Protein AF-A0A1C2DS11-F1 (afdb_monomer)

Nearest PDB structures (foldseek):
  4kkr-assembly1_A  TM=3.808E-01  e=1.393E+00  Vibrio cholerae MJ-1236
  4be5-assembly1_A  TM=3.800E-01  e=1.488E+00  Vibrio cholerae MJ-1236
  8exf-assembly1_A  TM=4.789E-01  e=2.870E+00  Homo sapiens
  4be6-assembly1_A  TM=3.799E-01  e=1.812E+00  Vibrio cholerae MJ-1236

Secondary structure (DSSP, 8-state):
--SSSSS-S--------------GGG-TTTHHHHHHHHHHHHHHHHHTTPPPPEEEEPPTT-----SEEEEE--GGGSTTTTT--S-EEEEEEEE-TT--EEEEEEEE--TT-----

Organism: NCBI:txid158627

Structure (mmCIF, N/CA/C/O backbone):
data_AF-A0A1C2DS11-F1
#
_entry.id   AF-A0A1C2DS11-F1
#
loop_
_atom_site.group_PDB
_atom_site.id
_atom_site.type_symbol
_atom_site.label_atom_id
_atom_site.label_alt_id
_atom_site.label_comp_id
_atom_site.label_asym_id
_atom_site.label_entity_id
_atom_site.label_seq_id
_atom_site.pdbx_PDB_ins_code
_atom_site.Cartn_x
_atom_site.Cartn_y
_atom_site.Cartn_z
_atom_site.occupancy
_atom_site.B_iso_or_equiv
_atom_site.auth_seq_id
_atom_site.auth_comp_id
_atom_site.auth_asym_id
_atom_site.auth_atom_id
_atom_site.pdbx_PDB_model_num
ATOM 1 N N . MET A 1 1 ? 34.895 -24.968 46.249 1.00 45.88 1 MET A N 1
ATOM 2 C CA . MET A 1 1 ? 34.389 -25.803 45.137 1.00 45.88 1 MET A CA 1
ATOM 3 C C . MET A 1 1 ? 32.874 -25.600 45.098 1.00 45.88 1 MET A C 1
ATOM 5 O O . MET A 1 1 ? 32.249 -25.953 46.077 1.00 45.88 1 MET A O 1
ATOM 9 N N . ASN A 1 2 ? 32.189 -24.921 44.174 1.00 48.41 2 ASN A N 1
ATOM 10 C CA . ASN A 1 2 ? 32.463 -24.479 42.810 1.00 48.41 2 ASN A CA 1
ATOM 11 C C . ASN A 1 2 ? 31.646 -23.192 42.546 1.00 48.41 2 ASN A C 1
ATOM 13 O O . ASN A 1 2 ? 30.429 -23.263 42.432 1.00 48.41 2 ASN A O 1
ATOM 17 N N . LYS A 1 3 ? 32.293 -22.022 42.422 1.00 49.16 3 LYS A N 1
ATOM 18 C CA . LYS A 1 3 ? 31.663 -20.784 41.900 1.00 49.16 3 LYS A CA 1
ATOM 19 C C . LYS A 1 3 ? 31.912 -20.593 40.390 1.00 49.16 3 LYS A C 1
ATOM 21 O O . LYS A 1 3 ? 31.806 -19.490 39.877 1.00 49.16 3 LYS A O 1
ATOM 26 N N . LEU A 1 4 ? 32.272 -21.671 39.690 1.00 52.69 4 LEU A N 1
ATOM 27 C CA . LEU A 1 4 ? 32.690 -21.661 38.280 1.00 52.69 4 LEU A CA 1
ATOM 28 C C . LEU A 1 4 ? 31.671 -22.294 37.317 1.00 52.69 4 LEU A C 1
ATOM 30 O O . LEU A 1 4 ? 31.907 -22.303 36.117 1.00 52.69 4 LEU A O 1
ATOM 34 N N . ALA A 1 5 ? 30.539 -22.805 37.810 1.00 48.44 5 ALA A N 1
ATOM 35 C CA . ALA A 1 5 ? 29.590 -23.568 36.992 1.00 48.44 5 ALA A CA 1
ATOM 36 C C . ALA A 1 5 ? 28.362 -22.774 36.503 1.00 48.44 5 ALA A C 1
ATOM 38 O O . ALA A 1 5 ? 27.490 -23.357 35.872 1.00 48.44 5 ALA A O 1
ATOM 39 N N . SER A 1 6 ? 28.268 -21.467 36.768 1.00 44.34 6 SER A N 1
ATOM 40 C CA . SER A 1 6 ? 27.140 -20.640 36.299 1.00 44.34 6 SER A CA 1
ATOM 41 C C . SER A 1 6 ? 27.517 -19.629 35.213 1.00 44.34 6 SER A C 1
ATOM 43 O O . SER A 1 6 ? 26.679 -18.818 34.837 1.00 44.34 6 SER A O 1
ATOM 45 N N . LEU A 1 7 ? 28.758 -19.659 34.706 1.00 51.34 7 LEU A N 1
ATOM 46 C CA . LEU A 1 7 ? 29.217 -18.749 33.645 1.00 51.34 7 LEU A CA 1
ATOM 47 C C . LEU A 1 7 ? 29.041 -19.308 32.220 1.00 51.34 7 LEU A C 1
ATOM 49 O O . LEU A 1 7 ? 29.441 -18.663 31.258 1.00 51.34 7 LEU A O 1
ATOM 53 N N . SER A 1 8 ? 28.442 -20.492 32.079 1.00 53.31 8 SER A N 1
ATOM 54 C CA . SER A 1 8 ? 28.358 -21.211 30.805 1.00 53.31 8 SER A CA 1
ATOM 55 C C . SER A 1 8 ? 26.946 -21.725 30.561 1.00 53.31 8 SER A C 1
ATOM 57 O O . SER A 1 8 ? 26.708 -22.929 30.566 1.00 53.31 8 SER A O 1
ATOM 59 N N . LEU A 1 9 ? 25.991 -20.822 30.339 1.00 52.62 9 LEU A N 1
ATOM 60 C CA . LEU A 1 9 ? 24.773 -21.210 29.643 1.00 52.62 9 LEU A CA 1
ATOM 61 C C . LEU A 1 9 ? 24.380 -20.145 28.621 1.00 52.62 9 LEU A C 1
ATOM 63 O O . LEU A 1 9 ? 23.966 -19.044 28.960 1.00 52.62 9 LEU A O 1
ATOM 67 N N . ALA A 1 10 ? 24.510 -20.561 27.364 1.00 55.31 10 ALA A N 1
ATOM 68 C CA . ALA A 1 10 ? 23.834 -20.022 26.193 1.00 55.31 10 ALA A CA 1
ATOM 69 C C . ALA A 1 10 ? 24.323 -18.668 25.652 1.00 55.31 10 ALA A C 1
ATOM 71 O O . ALA A 1 10 ? 23.573 -17.716 25.468 1.00 55.31 10 ALA A O 1
ATOM 72 N N . LEU A 1 11 ? 25.580 -18.685 25.207 1.00 56.72 11 LEU A N 1
ATOM 73 C CA . LEU A 1 11 ? 26.113 -17.919 24.074 1.00 56.72 11 LEU A CA 1
ATOM 74 C C . LEU A 1 11 ? 25.461 -18.343 22.727 1.00 56.72 11 LEU A C 1
ATOM 76 O O . LEU A 1 11 ? 26.142 -18.582 21.734 1.00 56.72 11 LEU A O 1
ATOM 80 N N . CYS A 1 12 ? 24.140 -18.504 22.671 1.00 59.69 12 CYS A N 1
ATOM 81 C CA . CYS A 1 12 ? 23.425 -18.936 21.468 1.00 59.69 12 CYS A CA 1
ATOM 82 C C . CYS A 1 12 ? 22.071 -18.228 21.434 1.00 59.69 12 CYS A C 1
ATOM 84 O O . CYS A 1 12 ? 21.235 -18.591 22.243 1.00 59.69 12 CYS A O 1
ATOM 86 N N . PHE A 1 13 ? 21.887 -17.217 20.571 1.00 58.41 13 PHE A N 1
ATOM 87 C CA . PHE A 1 13 ? 20.611 -16.842 19.908 1.00 58.41 13 PHE A CA 1
ATOM 88 C C . PHE A 1 13 ? 20.630 -15.468 19.208 1.00 58.41 13 PHE A C 1
ATOM 90 O O . PHE A 1 13 ? 19.620 -15.064 18.645 1.00 58.41 13 PHE A O 1
ATOM 97 N N . ALA A 1 14 ? 21.757 -14.758 19.130 1.00 59.28 14 ALA A N 1
ATOM 98 C CA . ALA A 1 14 ? 21.831 -13.528 18.332 1.00 59.28 14 ALA A CA 1
ATOM 99 C C . ALA A 1 14 ? 22.186 -13.789 16.851 1.00 59.28 14 ALA A C 1
ATOM 101 O O . ALA A 1 14 ? 22.982 -13.064 16.268 1.00 59.28 14 ALA A O 1
ATOM 102 N N . PHE A 1 15 ? 21.594 -14.808 16.218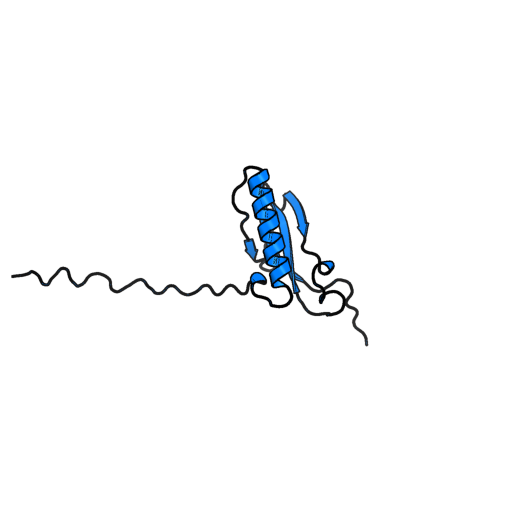 1.00 60.53 15 PHE A N 1
ATOM 103 C CA . PHE A 1 15 ? 21.459 -14.816 14.757 1.00 60.53 15 PHE A CA 1
ATOM 104 C C . PHE A 1 15 ? 20.138 -14.130 14.421 1.00 60.53 15 PHE A C 1
ATOM 106 O O . PHE A 1 15 ? 19.171 -14.768 14.014 1.00 60.53 15 PHE A O 1
ATOM 113 N N . VAL A 1 16 ? 20.073 -12.815 14.641 1.00 65.94 16 VAL A N 1
ATOM 114 C CA . VAL A 1 16 ? 18.997 -12.010 14.062 1.00 65.94 16 VAL A CA 1
ATOM 115 C C . VAL A 1 16 ? 19.336 -11.909 12.580 1.00 65.94 16 VAL A C 1
ATOM 117 O O . VAL A 1 16 ? 20.056 -11.012 12.152 1.00 65.94 16 VAL A O 1
ATOM 120 N N . THR A 1 17 ? 18.924 -12.906 11.797 1.00 62.16 17 THR A N 1
ATOM 121 C CA . THR A 1 17 ? 18.971 -12.802 10.343 1.00 62.16 17 THR A CA 1
ATOM 122 C C . THR A 1 17 ? 18.089 -11.623 9.976 1.00 62.16 17 THR A C 1
ATOM 124 O O . THR A 1 17 ? 16.875 -11.679 10.166 1.00 62.16 17 THR A O 1
ATOM 127 N N . SER A 1 18 ? 18.698 -10.534 9.511 1.00 60.41 18 SER A N 1
ATOM 128 C CA . SER A 1 18 ? 17.965 -9.410 8.949 1.00 60.41 18 SER A CA 1
ATOM 129 C C . SER A 1 18 ? 17.081 -9.950 7.832 1.00 60.41 18 SER A C 1
ATOM 131 O O . SER A 1 18 ? 17.584 -10.336 6.776 1.00 60.41 18 SER A O 1
ATOM 133 N N . PHE A 1 19 ? 15.770 -10.000 8.060 1.00 58.12 19 PHE A N 1
ATOM 134 C CA . PHE A 1 19 ? 14.813 -10.102 6.971 1.00 58.12 19 PHE A CA 1
ATOM 135 C C . PHE A 1 19 ? 14.925 -8.786 6.201 1.00 58.12 19 PHE A C 1
ATOM 137 O O . PHE A 1 19 ? 14.319 -7.779 6.557 1.00 58.12 19 PHE A O 1
ATOM 144 N N . ALA A 1 20 ? 15.817 -8.758 5.215 1.00 59.47 20 ALA A N 1
ATOM 145 C CA . ALA A 1 20 ? 15.896 -7.665 4.269 1.00 59.47 20 ALA A CA 1
ATOM 146 C C . ALA A 1 20 ? 14.698 -7.810 3.328 1.00 59.47 20 ALA A C 1
ATOM 148 O O . ALA A 1 20 ? 14.773 -8.507 2.318 1.00 59.47 20 ALA A O 1
ATOM 149 N N . SER A 1 21 ? 13.571 -7.207 3.697 1.00 59.66 21 SER A N 1
ATOM 150 C CA . SER A 1 21 ? 12.437 -7.078 2.791 1.00 59.66 21 SER A CA 1
ATOM 151 C C . SER A 1 21 ? 12.792 -6.046 1.722 1.00 59.66 21 SER A C 1
ATOM 153 O O . SER A 1 21 ? 13.229 -4.933 2.028 1.00 59.66 21 SER A O 1
ATOM 155 N N . ALA A 1 22 ? 12.656 -6.427 0.454 1.00 60.31 22 ALA A N 1
ATOM 156 C CA . ALA A 1 22 ? 12.781 -5.512 -0.674 1.00 60.31 22 ALA A CA 1
ATOM 157 C C . ALA A 1 22 ? 11.489 -4.686 -0.802 1.00 60.31 22 ALA A C 1
ATOM 159 O O . ALA A 1 22 ? 10.730 -4.850 -1.752 1.00 60.31 22 ALA A O 1
ATOM 160 N N . ASP A 1 23 ? 11.225 -3.840 0.194 1.00 69.81 23 ASP A N 1
ATOM 161 C CA . ASP A 1 23 ? 10.030 -2.995 0.246 1.00 69.81 23 ASP A CA 1
ATOM 162 C C . ASP A 1 23 ? 10.229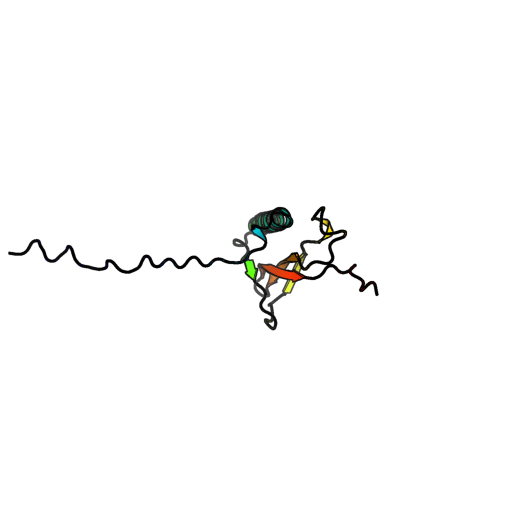 -1.736 -0.602 1.00 69.81 23 ASP A C 1
ATOM 164 O O . ASP A 1 23 ? 11.284 -1.090 -0.548 1.00 69.81 23 ASP A O 1
ATOM 168 N N . GLY A 1 24 ? 9.171 -1.288 -1.285 1.00 77.88 24 GLY A N 1
ATOM 169 C CA . GLY A 1 24 ? 9.174 -0.021 -2.032 1.00 77.88 24 GLY A CA 1
ATOM 170 C C . GLY A 1 24 ? 9.402 1.221 -1.15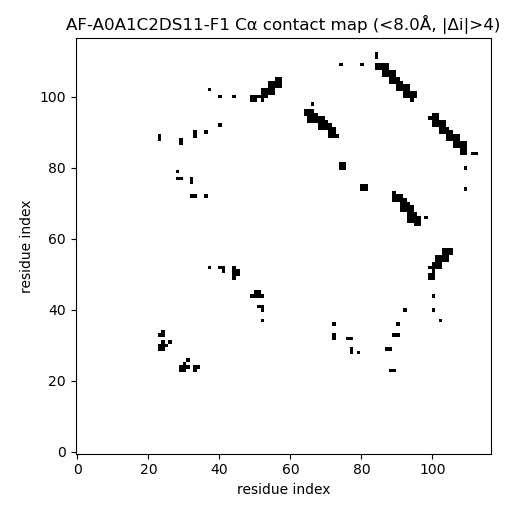4 1.00 77.88 24 GLY A C 1
ATOM 171 O O . GLY A 1 24 ? 9.651 2.314 -1.660 1.00 77.88 24 GLY A O 1
ATOM 172 N N . ARG A 1 25 ? 9.357 1.073 0.176 1.00 83.50 25 ARG A N 1
ATOM 173 C CA . ARG A 1 25 ? 9.476 2.151 1.169 1.00 83.50 25 ARG A CA 1
ATOM 174 C C . ARG A 1 25 ? 10.819 2.885 1.138 1.00 83.50 25 ARG A C 1
ATOM 176 O O . ARG A 1 25 ? 10.856 4.070 1.471 1.00 83.50 25 ARG A O 1
ATOM 183 N N . ASN A 1 26 ? 11.900 2.205 0.755 1.00 85.94 26 ASN A N 1
ATOM 184 C CA . ASN A 1 26 ? 13.252 2.778 0.685 1.00 85.94 26 ASN A CA 1
ATOM 185 C C . ASN A 1 26 ? 13.621 3.282 -0.720 1.00 85.94 26 ASN A C 1
ATOM 187 O O . ASN A 1 26 ? 14.728 3.777 -0.921 1.00 85.94 26 ASN A O 1
ATOM 191 N N . ASP A 1 27 ? 12.707 3.168 -1.687 1.00 84.81 27 ASP A N 1
ATOM 192 C CA . ASP A 1 27 ? 12.948 3.598 -3.058 1.00 84.81 27 ASP A CA 1
ATOM 193 C C . ASP A 1 27 ? 13.079 5.138 -3.135 1.00 84.81 27 ASP A C 1
ATOM 195 O O . ASP A 1 27 ? 12.236 5.858 -2.582 1.00 84.81 27 ASP A O 1
ATOM 199 N N . PRO A 1 28 ? 14.115 5.680 -3.800 1.00 84.44 28 PRO A N 1
ATOM 200 C CA . PRO A 1 28 ? 14.328 7.125 -3.887 1.00 84.44 28 PRO A CA 1
ATOM 201 C C . PRO A 1 28 ? 13.278 7.851 -4.744 1.00 84.44 28 PRO A C 1
ATOM 203 O O . PRO A 1 28 ? 13.080 9.052 -4.579 1.00 84.44 28 PRO A O 1
ATOM 206 N N . VAL A 1 29 ? 12.609 7.143 -5.654 1.00 84.38 29 VAL A N 1
ATOM 207 C CA . VAL A 1 29 ? 11.596 7.665 -6.580 1.00 84.38 29 VAL A CA 1
ATOM 208 C C . VAL A 1 29 ? 10.182 7.468 -6.027 1.00 84.38 29 VAL A C 1
ATOM 210 O O . VAL A 1 29 ? 9.359 8.382 -6.082 1.00 84.38 29 VAL A O 1
ATOM 213 N N . TYR A 1 30 ? 9.887 6.285 -5.493 1.00 84.62 30 TYR A N 1
ATOM 214 C CA . TYR A 1 30 ? 8.541 5.864 -5.098 1.00 84.62 30 TYR A CA 1
ATOM 215 C C . TYR A 1 30 ? 8.333 5.805 -3.581 1.00 84.62 30 TYR A C 1
ATOM 217 O O . TYR A 1 30 ? 7.190 5.830 -3.123 1.00 84.62 30 TYR A O 1
ATOM 225 N N . GLY A 1 31 ? 9.400 5.784 -2.779 1.00 89.12 31 GLY A N 1
ATOM 226 C CA . GLY A 1 31 ? 9.308 5.523 -1.342 1.00 89.12 31 GLY A CA 1
ATOM 227 C C . GLY A 1 31 ? 8.507 6.562 -0.561 1.00 89.12 31 GLY A C 1
ATOM 228 O O . GLY A 1 31 ? 7.848 6.215 0.416 1.00 89.12 31 GLY A O 1
ATOM 229 N N . GLU A 1 32 ? 8.497 7.829 -0.987 1.00 90.06 32 GLU A N 1
ATOM 230 C CA . GLU A 1 32 ? 7.642 8.847 -0.359 1.00 90.06 32 GLU A CA 1
ATOM 231 C C . GLU A 1 32 ? 6.154 8.539 -0.548 1.00 90.06 32 GLU A C 1
ATOM 233 O O . GLU A 1 32 ? 5.392 8.595 0.416 1.00 90.06 32 GLU A O 1
ATOM 238 N N . MET A 1 33 ? 5.754 8.158 -1.762 1.00 89.81 33 MET A N 1
ATOM 239 C CA . MET A 1 33 ? 4.373 7.795 -2.084 1.00 89.81 33 MET A CA 1
ATOM 240 C C . MET A 1 33 ? 3.919 6.571 -1.276 1.00 89.81 33 MET A C 1
ATOM 242 O O . MET A 1 33 ? 2.831 6.596 -0.700 1.00 89.81 33 MET A O 1
ATOM 246 N N . ILE A 1 34 ? 4.787 5.565 -1.147 1.00 92.00 34 ILE A N 1
ATOM 247 C CA . ILE A 1 34 ? 4.547 4.362 -0.340 1.00 92.00 34 ILE A CA 1
ATOM 248 C C . ILE A 1 34 ? 4.362 4.719 1.147 1.00 92.00 34 ILE A C 1
ATOM 250 O O . ILE A 1 34 ? 3.324 4.424 1.738 1.00 92.00 34 ILE A O 1
ATOM 254 N N . ARG A 1 35 ? 5.304 5.461 1.749 1.00 93.00 35 ARG A N 1
ATOM 255 C CA . ARG A 1 35 ? 5.210 5.885 3.163 1.00 93.00 35 ARG A CA 1
ATOM 256 C C . ARG A 1 35 ? 3.995 6.770 3.437 1.00 93.00 35 ARG A C 1
ATOM 258 O O . ARG A 1 35 ? 3.384 6.676 4.502 1.00 93.00 35 ARG A O 1
ATOM 265 N N . ALA A 1 36 ? 3.654 7.662 2.507 1.00 93.69 36 ALA A N 1
ATOM 266 C CA . ALA A 1 36 ? 2.501 8.545 2.644 1.00 93.69 36 ALA A CA 1
ATOM 267 C C . ALA A 1 36 ? 1.183 7.759 2.638 1.00 93.69 36 ALA A C 1
ATOM 269 O O . ALA A 1 36 ? 0.287 8.071 3.427 1.00 93.69 36 ALA A O 1
ATOM 270 N N . ASN A 1 37 ? 1.082 6.726 1.795 1.00 94.81 37 ASN A N 1
ATOM 271 C CA . ASN A 1 37 ? -0.070 5.833 1.759 1.00 94.81 37 ASN A CA 1
ATOM 272 C C . ASN A 1 37 ? -0.222 5.050 3.072 1.00 94.81 37 ASN A C 1
ATOM 274 O O . ASN A 1 37 ? -1.286 5.099 3.688 1.00 94.81 37 ASN A O 1
ATOM 278 N N . GLU A 1 38 ? 0.851 4.423 3.558 1.00 95.75 38 GLU A N 1
ATOM 279 C CA . GLU A 1 38 ? 0.844 3.687 4.8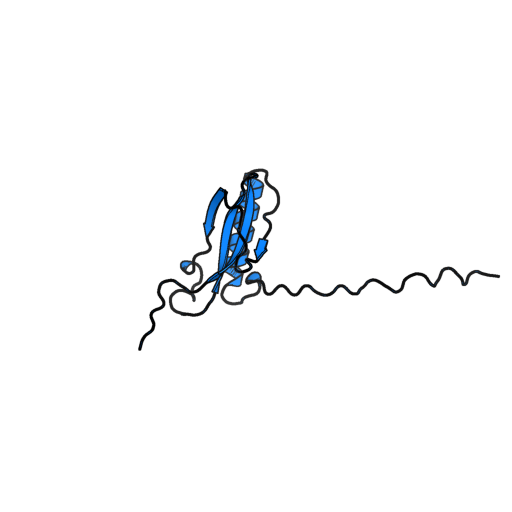32 1.00 95.75 38 GLU A CA 1
ATOM 280 C C . GLU A 1 38 ? 0.437 4.574 6.010 1.00 95.75 38 GLU A C 1
ATOM 282 O O . GLU A 1 38 ? -0.460 4.228 6.777 1.00 95.75 38 GLU A O 1
ATOM 287 N N . LYS A 1 39 ? 1.015 5.777 6.105 1.00 96.88 39 LYS A N 1
ATOM 288 C CA . LYS A 1 39 ? 0.664 6.757 7.142 1.00 96.88 39 LYS A CA 1
ATOM 289 C C . LYS A 1 39 ? -0.784 7.240 7.031 1.00 96.88 39 LYS A C 1
ATOM 291 O O . LYS A 1 39 ? -1.417 7.550 8.041 1.00 96.88 39 LYS A O 1
ATOM 296 N N . SER A 1 40 ? -1.321 7.349 5.814 1.00 96.75 40 SER A N 1
ATOM 297 C CA . SER A 1 40 ? -2.732 7.681 5.597 1.00 96.75 40 SER A CA 1
ATOM 298 C C . SER A 1 40 ? -3.641 6.561 6.103 1.00 96.75 40 SER A C 1
ATOM 300 O O . SER A 1 40 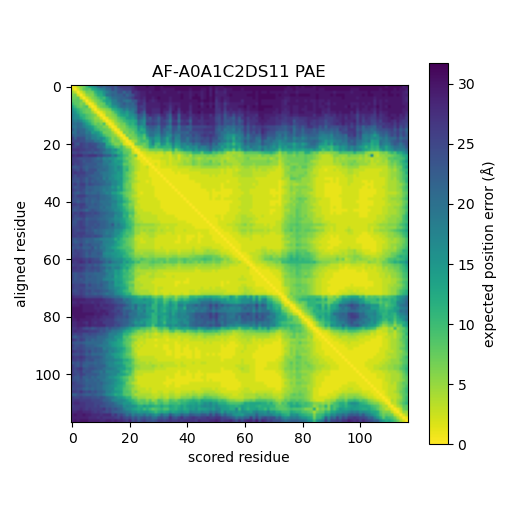? -4.621 6.833 6.801 1.00 96.75 40 SER A O 1
ATOM 302 N N . MET A 1 41 ? -3.291 5.306 5.818 1.00 97.44 41 MET A N 1
ATOM 303 C CA . MET A 1 41 ? -4.072 4.146 6.244 1.00 97.44 41 MET A CA 1
ATOM 304 C C . MET A 1 41 ? -3.971 3.872 7.736 1.00 97.44 41 MET A C 1
ATOM 306 O O . MET A 1 41 ? -4.968 3.481 8.333 1.00 97.44 41 MET A O 1
ATOM 310 N N . GLU A 1 42 ? -2.831 4.150 8.362 1.00 97.62 42 GLU A N 1
ATOM 311 C CA . GLU A 1 42 ? -2.697 4.116 9.817 1.00 97.62 42 GLU A CA 1
ATOM 312 C C . GLU A 1 42 ? -3.692 5.082 10.478 1.00 97.62 42 GLU A C 1
ATOM 314 O O . GLU A 1 42 ? -4.483 4.684 11.333 1.00 97.62 42 GLU A O 1
ATOM 319 N N . LYS A 1 43 ? -3.734 6.340 10.019 1.00 98.00 43 LYS A N 1
ATOM 320 C CA . LYS A 1 43 ? -4.700 7.335 10.513 1.00 98.00 43 LYS A CA 1
ATOM 321 C C . LYS A 1 43 ? -6.143 6.922 10.241 1.00 98.00 43 LYS A C 1
ATOM 323 O O . LYS A 1 43 ? -7.009 7.104 11.095 1.00 98.00 43 LYS A O 1
ATOM 328 N N . TYR A 1 44 ? -6.415 6.377 9.056 1.00 97.25 44 TYR A N 1
ATOM 329 C CA . TYR A 1 44 ? -7.746 5.892 8.709 1.00 97.25 44 TYR A CA 1
ATOM 330 C C . TYR A 1 44 ? -8.167 4.736 9.625 1.00 97.25 44 TYR A C 1
ATOM 332 O O . TYR A 1 44 ? -9.266 4.779 10.174 1.00 97.25 44 TYR A O 1
ATOM 340 N N . ALA A 1 45 ? -7.293 3.762 9.877 1.00 97.50 45 ALA A N 1
ATOM 341 C CA . ALA A 1 45 ? -7.561 2.656 10.787 1.00 97.50 45 ALA A CA 1
ATOM 342 C C . ALA A 1 45 ? -7.825 3.137 12.217 1.00 97.50 45 ALA A C 1
ATOM 344 O O . ALA A 1 45 ? -8.850 2.772 12.796 1.00 97.50 45 ALA A O 1
ATOM 345 N N . GLN A 1 46 ? -6.998 4.053 12.731 1.00 97.50 46 GLN A N 1
ATOM 346 C CA . GLN A 1 46 ? -7.218 4.701 14.027 1.00 97.50 46 GLN A CA 1
ATOM 347 C C . GLN A 1 46 ? -8.583 5.406 14.082 1.00 97.50 46 GLN A C 1
ATOM 349 O O . GLN A 1 46 ? -9.334 5.222 15.037 1.00 97.50 46 GLN A O 1
ATOM 354 N N . SER A 1 47 ? -8.966 6.133 13.023 1.00 97.69 47 SER A N 1
ATOM 355 C CA . SER A 1 47 ? -10.276 6.805 12.933 1.00 97.69 47 SER A CA 1
ATOM 356 C C . SER A 1 47 ? -11.471 5.842 12.934 1.00 97.69 47 SER A C 1
ATOM 358 O O . SER A 1 47 ? -12.598 6.244 13.221 1.00 97.69 47 SER A O 1
ATOM 360 N N . LYS A 1 48 ? -11.235 4.569 12.598 1.00 97.00 48 LYS A N 1
ATOM 361 C CA . LYS A 1 48 ? -12.235 3.497 12.572 1.00 97.00 48 LYS A CA 1
ATOM 362 C C . LYS A 1 48 ? -12.154 2.573 13.787 1.00 97.00 48 LYS A C 1
ATOM 364 O O . LYS A 1 48 ? -12.887 1.590 13.818 1.00 97.00 48 LYS A O 1
ATOM 369 N N . GLY A 1 49 ? -11.285 2.863 14.760 1.00 96.88 49 GLY A N 1
ATOM 370 C CA . GLY A 1 49 ? -11.069 1.994 15.919 1.00 96.88 49 GLY A CA 1
ATOM 371 C C . GLY A 1 49 ? -10.455 0.637 15.557 1.00 96.88 49 GLY A C 1
ATOM 372 O O . GLY A 1 49 ? -10.682 -0.340 16.263 1.00 96.88 49 GLY A O 1
ATOM 373 N N . LYS A 1 50 ? -9.722 0.557 14.440 1.00 95.44 50 LYS A N 1
ATOM 374 C CA . LYS A 1 50 ? -9.058 -0.659 13.951 1.00 95.44 50 LYS A CA 1
ATOM 375 C C . LYS A 1 50 ? -7.562 -0.626 14.289 1.00 95.44 50 LYS A C 1
ATOM 377 O O . LYS A 1 50 ? -6.991 0.441 14.512 1.00 95.44 50 LYS A O 1
ATOM 382 N N . GLY A 1 51 ? -6.937 -1.803 14.330 1.00 93.44 51 GLY A N 1
ATOM 383 C CA . GLY A 1 51 ? -5.495 -1.945 14.558 1.00 93.44 51 GLY A CA 1
ATOM 384 C C . GLY A 1 51 ? -4.640 -1.394 13.411 1.00 93.44 51 GLY A C 1
ATOM 385 O O . GLY A 1 51 ? -5.157 -1.026 12.355 1.00 93.44 51 GLY A O 1
ATOM 386 N N . GLN A 1 52 ? -3.321 -1.355 13.621 1.00 95.38 52 GLN A N 1
ATOM 387 C CA . GLN A 1 52 ? -2.366 -0.957 12.586 1.00 95.38 52 GLN A CA 1
ATOM 388 C C . GLN A 1 52 ? -2.536 -1.845 11.338 1.00 95.38 52 GLN A C 1
ATOM 390 O O . GLN A 1 52 ? -2.567 -3.071 11.485 1.00 95.38 52 GLN A O 1
ATOM 395 N N . PRO A 1 53 ? -2.648 -1.263 10.128 1.00 97.00 53 PRO A N 1
ATOM 396 C CA . PRO A 1 53 ? -2.753 -2.051 8.909 1.00 97.00 53 PRO A CA 1
ATOM 397 C C . PRO A 1 53 ? -1.524 -2.938 8.706 1.00 97.00 53 PRO A C 1
ATOM 399 O O . PRO A 1 53 ? -0.391 -2.464 8.767 1.00 97.00 53 PRO A O 1
ATOM 402 N N . GLU A 1 54 ? -1.755 -4.216 8.427 1.00 96.06 54 GLU A N 1
ATOM 403 C CA . GLU A 1 54 ? -0.698 -5.133 8.004 1.00 96.06 54 GLU A CA 1
ATOM 404 C C . GLU A 1 54 ? -0.342 -4.864 6.538 1.00 96.06 54 GLU A C 1
ATOM 406 O O . GLU A 1 54 ? -1.237 -4.754 5.692 1.00 96.06 54 GLU A O 1
ATOM 411 N N . VAL A 1 55 ? 0.959 -4.780 6.248 1.00 95.06 55 VAL A N 1
ATOM 412 C CA . VAL A 1 55 ? 1.483 -4.707 4.881 1.00 95.06 55 VAL A CA 1
ATOM 413 C C . VAL A 1 55 ? 1.789 -6.122 4.405 1.00 95.06 55 VAL A C 1
ATOM 415 O O . VAL A 1 55 ? 2.617 -6.818 4.985 1.00 95.06 55 VAL A O 1
ATOM 418 N N . ILE A 1 56 ? 1.104 -6.546 3.350 1.00 93.94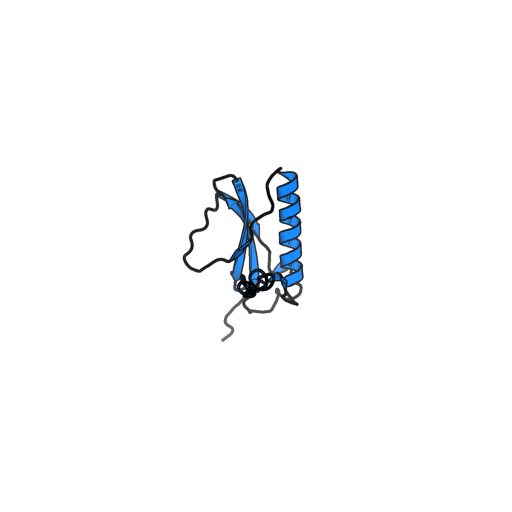 56 ILE A N 1
ATOM 419 C CA . ILE A 1 56 ? 1.222 -7.872 2.750 1.00 93.94 56 ILE A CA 1
ATOM 420 C C . ILE A 1 56 ? 1.930 -7.723 1.410 1.00 93.94 56 ILE A C 1
ATOM 422 O O . ILE A 1 56 ? 1.442 -7.020 0.528 1.00 93.94 56 ILE A O 1
ATOM 426 N N . HIS A 1 57 ? 3.035 -8.436 1.219 1.00 92.75 57 HIS A N 1
ATOM 427 C CA . HIS A 1 57 ? 3.702 -8.512 -0.079 1.00 92.75 57 HIS A CA 1
ATOM 428 C C . HIS A 1 57 ? 3.030 -9.578 -0.941 1.00 92.75 57 HIS A C 1
ATOM 430 O O . HIS A 1 57 ? 3.017 -10.763 -0.596 1.00 92.75 57 HIS A O 1
ATOM 436 N N . TYR A 1 58 ? 2.449 -9.156 -2.062 1.00 90.06 58 TYR A N 1
ATOM 437 C CA . TYR A 1 58 ? 1.760 -10.055 -2.972 1.00 90.06 58 TYR A CA 1
ATOM 438 C C . TYR A 1 58 ? 2.727 -11.079 -3.571 1.00 90.06 58 TYR A C 1
ATOM 440 O O . TYR A 1 58 ? 3.722 -10.728 -4.206 1.00 90.06 58 TYR A O 1
ATOM 448 N N . GLN A 1 59 ? 2.380 -12.355 -3.426 1.00 89.12 59 GLN A N 1
ATOM 449 C CA . GLN A 1 59 ? 3.021 -13.453 -4.138 1.00 89.12 59 GLN A CA 1
ATOM 450 C C . GLN A 1 59 ? 2.101 -13.915 -5.262 1.00 89.12 59 GLN A C 1
ATOM 452 O O . GLN A 1 59 ? 0.907 -14.133 -5.051 1.00 89.12 59 GLN A O 1
ATOM 457 N N . TYR A 1 60 ? 2.650 -14.062 -6.466 1.00 83.94 60 TYR A N 1
ATOM 458 C CA . TYR A 1 60 ? 1.856 -14.438 -7.629 1.00 83.94 60 TYR A CA 1
ATOM 459 C C . TYR A 1 60 ? 1.094 -15.751 -7.386 1.00 83.94 60 TYR A C 1
ATOM 461 O O . TYR A 1 60 ? 1.687 -16.763 -7.020 1.00 83.94 60 TYR A O 1
ATOM 469 N N . GLY A 1 61 ? -0.226 -15.722 -7.590 1.00 85.94 61 GLY A N 1
ATOM 470 C CA . GLY A 1 61 ? -1.113 -16.872 -7.382 1.00 85.94 61 GLY A CA 1
ATOM 471 C C . GLY A 1 61 ? -1.766 -16.940 -5.996 1.00 85.94 61 GLY A C 1
ATOM 472 O O . GLY A 1 61 ? -2.673 -17.750 -5.800 1.00 85.94 61 GLY A O 1
ATOM 473 N N . PHE A 1 62 ? -1.379 -16.075 -5.053 1.00 88.44 62 PHE A N 1
ATOM 474 C CA . PHE A 1 62 ? -2.089 -15.916 -3.784 1.00 88.44 62 PHE A CA 1
ATOM 475 C C . PHE A 1 62 ? -3.467 -15.273 -4.001 1.00 88.44 62 PHE A C 1
ATOM 477 O O . PHE A 1 62 ? -3.612 -14.303 -4.744 1.00 88.44 62 PHE A O 1
ATOM 484 N N . LYS A 1 63 ? -4.493 -15.789 -3.319 1.00 90.62 63 LYS A N 1
ATOM 485 C CA . LYS A 1 63 ? -5.831 -15.187 -3.308 1.00 90.62 63 LYS A CA 1
ATOM 486 C C . LYS A 1 63 ? -5.982 -14.310 -2.071 1.00 90.62 63 LYS A C 1
ATOM 488 O O . LYS A 1 63 ? -6.097 -14.828 -0.965 1.00 90.62 63 LYS A O 1
ATOM 493 N N . ALA A 1 64 ? -6.004 -12.998 -2.273 1.00 91.38 64 ALA A N 1
ATOM 494 C CA . ALA A 1 64 ? -6.301 -12.052 -1.206 1.00 91.38 64 ALA A CA 1
ATOM 495 C C . ALA A 1 64 ? -7.802 -12.070 -0.868 1.00 91.38 64 ALA A C 1
ATOM 497 O O . ALA A 1 64 ? -8.645 -12.027 -1.764 1.00 91.38 64 ALA A O 1
ATOM 498 N N . ASP A 1 65 ? -8.125 -12.110 0.425 1.00 95.81 65 ASP A N 1
ATOM 499 C CA . ASP A 1 65 ? -9.489 -11.937 0.930 1.00 95.81 65 ASP A CA 1
ATOM 500 C C . ASP A 1 65 ? -9.863 -10.450 0.910 1.00 95.81 65 ASP A C 1
ATOM 502 O O . ASP A 1 65 ? -9.622 -9.721 1.868 1.00 95.81 65 ASP A O 1
ATOM 506 N N . ILE A 1 66 ? -10.369 -9.975 -0.226 1.00 96.56 66 ILE A N 1
ATOM 507 C CA . ILE A 1 66 ? -10.712 -8.567 -0.434 1.00 96.56 66 ILE A CA 1
ATOM 508 C C . ILE A 1 66 ? -12.230 -8.424 -0.383 1.00 96.56 66 ILE A C 1
ATOM 510 O O . ILE A 1 66 ? -12.920 -8.778 -1.338 1.00 96.56 66 ILE A O 1
ATOM 514 N N . ALA A 1 67 ? -12.748 -7.842 0.698 1.00 98.12 67 ALA A N 1
ATOM 515 C CA . ALA A 1 67 ? -14.165 -7.511 0.817 1.00 98.12 67 ALA A CA 1
ATOM 516 C C . ALA A 1 67 ? -14.481 -6.115 0.260 1.00 98.12 67 ALA A C 1
ATOM 518 O O . ALA A 1 67 ? -15.522 -5.916 -0.369 1.00 98.12 67 ALA A O 1
ATOM 519 N N . LYS A 1 68 ? -13.589 -5.133 0.462 1.00 97.88 68 LYS A N 1
ATOM 520 C CA . LYS A 1 68 ? -13.779 -3.758 -0.029 1.00 97.88 68 LYS A CA 1
ATOM 521 C C . LYS A 1 68 ? -12.462 -3.058 -0.337 1.00 97.88 68 LYS A C 1
ATOM 523 O O . LYS A 1 68 ? -11.611 -2.935 0.532 1.00 97.88 68 LYS A O 1
ATOM 528 N N . VAL A 1 69 ? -12.329 -2.490 -1.534 1.00 97.50 69 VAL A N 1
ATOM 529 C CA . VAL A 1 69 ? -11.185 -1.630 -1.882 1.00 97.50 69 VAL A CA 1
ATOM 530 C C . VAL A 1 69 ? -11.391 -0.225 -1.308 1.00 97.50 69 VAL A C 1
ATOM 532 O O . VAL A 1 69 ? -12.438 0.391 -1.509 1.00 97.50 69 VAL A O 1
ATOM 535 N N . LEU A 1 70 ? -10.387 0.283 -0.593 1.00 96.50 70 LEU A N 1
ATOM 536 C CA . LEU A 1 70 ? -10.369 1.628 -0.008 1.00 96.50 70 LEU A CA 1
ATOM 537 C C . LEU A 1 70 ? -9.616 2.631 -0.888 1.00 96.50 70 LEU A C 1
ATOM 539 O O . LEU A 1 70 ? -9.939 3.816 -0.893 1.00 96.50 70 LEU A O 1
ATOM 543 N N . GLY A 1 71 ? -8.617 2.161 -1.632 1.00 94.06 71 GLY A N 1
ATOM 544 C CA . GLY A 1 71 ? -7.857 2.979 -2.567 1.00 94.06 71 GLY A CA 1
ATOM 545 C C . GLY A 1 71 ? -6.601 2.276 -3.059 1.00 94.06 71 GLY A C 1
ATOM 546 O O . GLY A 1 71 ? -6.213 1.230 -2.545 1.00 94.06 71 GLY A O 1
ATOM 547 N N . THR A 1 72 ? -5.956 2.869 -4.054 1.00 92.19 72 THR A N 1
ATOM 548 C CA . THR A 1 72 ? -4.691 2.388 -4.615 1.00 92.19 72 THR A CA 1
ATOM 549 C C . THR A 1 72 ? -3.728 3.551 -4.767 1.00 92.19 72 THR A C 1
ATOM 551 O O . THR A 1 72 ? -4.140 4.643 -5.171 1.00 92.19 72 THR A O 1
ATOM 554 N N . THR A 1 73 ? -2.439 3.326 -4.532 1.00 88.38 73 THR A N 1
ATOM 555 C CA . THR A 1 73 ? -1.419 4.293 -4.934 1.00 88.38 73 THR A CA 1
ATOM 556 C C . THR A 1 73 ? -1.419 4.400 -6.452 1.00 88.38 73 THR A C 1
ATOM 558 O O . THR A 1 73 ? -1.262 3.402 -7.151 1.00 88.38 73 THR A O 1
ATOM 561 N N . SER A 1 74 ? -1.605 5.605 -6.979 1.00 68.81 74 SER A N 1
ATOM 562 C CA . SER A 1 74 ? -1.530 5.820 -8.422 1.00 68.81 74 SER A CA 1
ATOM 563 C C . SER A 1 74 ? -0.116 6.213 -8.836 1.00 68.81 74 SER A C 1
ATOM 565 O O . SER A 1 74 ? 0.542 6.996 -8.146 1.00 68.81 74 SER A O 1
ATOM 567 N N . ALA A 1 75 ? 0.297 5.776 -10.026 1.00 58.41 75 ALA A N 1
ATOM 568 C CA . ALA A 1 75 ? 1.467 6.311 -10.719 1.00 58.41 75 ALA A CA 1
ATOM 569 C C . ALA A 1 75 ? 1.428 7.852 -10.810 1.00 58.41 75 ALA A C 1
ATOM 571 O O . ALA A 1 75 ? 2.459 8.507 -10.726 1.00 58.41 75 ALA A O 1
ATOM 572 N N . LYS A 1 76 ? 0.237 8.469 -10.865 1.00 53.47 76 LYS A N 1
ATOM 573 C CA . LYS A 1 76 ? 0.090 9.934 -10.943 1.00 53.47 76 LYS A CA 1
ATOM 574 C C . LYS A 1 76 ? 0.703 10.687 -9.754 1.00 53.47 76 LYS A C 1
ATOM 576 O O . LYS A 1 76 ? 1.009 11.865 -9.891 1.00 53.47 76 LYS A O 1
ATOM 581 N N . GLY A 1 77 ? 0.854 10.030 -8.600 1.00 48.97 77 GLY A N 1
ATOM 582 C CA . GLY A 1 77 ? 1.457 10.617 -7.399 1.00 48.97 77 GLY A CA 1
ATOM 583 C C . GLY A 1 77 ? 2.987 10.682 -7.433 1.00 48.97 77 GLY A C 1
ATOM 584 O O . GLY A 1 77 ? 3.575 11.443 -6.670 1.00 48.97 77 GLY A O 1
ATOM 585 N N . SER A 1 78 ? 3.639 9.925 -8.321 1.00 52.97 78 SER A N 1
ATOM 586 C CA . SER A 1 78 ? 5.077 10.029 -8.561 1.00 52.97 78 SER A CA 1
ATOM 587 C C . SER A 1 78 ? 5.312 10.991 -9.720 1.00 52.97 78 SER A C 1
ATOM 589 O O . SER A 1 78 ? 4.867 10.744 -10.842 1.00 52.97 78 SER A O 1
ATOM 591 N N . ARG A 1 79 ? 6.068 12.071 -9.471 1.00 50.56 79 ARG A N 1
ATOM 592 C CA . ARG A 1 79 ? 6.520 13.022 -10.508 1.00 50.56 79 ARG A CA 1
ATOM 593 C C . ARG A 1 79 ? 7.277 12.344 -11.666 1.00 50.56 79 ARG A C 1
ATOM 595 O O . ARG A 1 79 ? 7.506 12.993 -12.678 1.00 50.56 79 ARG A O 1
ATOM 602 N N . LEU A 1 80 ? 7.656 11.070 -11.522 1.00 50.47 80 LEU A N 1
ATOM 603 C CA . LEU A 1 80 ? 8.475 10.308 -12.465 1.00 50.47 80 LEU A CA 1
ATOM 604 C C . LEU A 1 80 ? 7.753 9.112 -13.114 1.00 50.47 80 LEU A C 1
ATOM 606 O O . LEU A 1 80 ? 8.318 8.496 -14.015 1.00 50.47 80 LEU A O 1
ATOM 610 N N . ALA A 1 81 ? 6.518 8.776 -12.716 1.00 52.94 81 ALA A N 1
ATOM 611 C CA . ALA A 1 81 ? 5.808 7.633 -13.310 1.00 52.94 81 ALA A CA 1
ATOM 612 C C . ALA A 1 81 ? 5.005 7.992 -14.575 1.00 52.94 81 ALA A C 1
ATOM 614 O O . ALA A 1 81 ? 4.626 7.113 -15.344 1.00 52.94 81 ALA A O 1
ATOM 615 N N . PHE A 1 82 ? 4.770 9.281 -14.832 1.00 49.91 82 PHE A N 1
ATOM 616 C CA . PHE A 1 82 ? 4.186 9.772 -16.084 1.00 49.91 82 PHE A CA 1
ATOM 617 C C . PHE A 1 82 ? 5.266 9.829 -17.185 1.00 49.91 82 PHE A C 1
ATOM 619 O O . PHE A 1 82 ? 5.633 10.899 -17.657 1.00 49.91 82 PHE A O 1
ATOM 626 N N . GLY A 1 83 ? 5.832 8.678 -17.562 1.00 55.47 83 GLY A N 1
ATOM 627 C CA . GLY A 1 83 ? 6.781 8.601 -18.684 1.00 55.47 83 GLY A CA 1
ATOM 628 C C . GLY A 1 83 ? 7.752 7.423 -18.666 1.00 55.47 83 GLY A C 1
ATOM 629 O O . GLY A 1 83 ? 8.230 7.026 -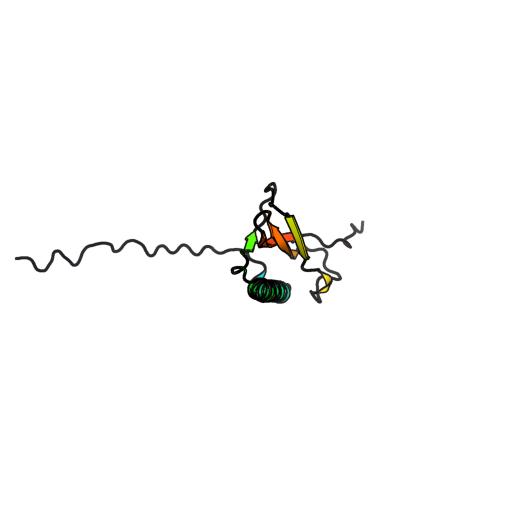19.724 1.00 55.47 83 GLY A O 1
ATOM 630 N N . ASN A 1 84 ? 8.015 6.826 -17.502 1.00 61.78 84 ASN A N 1
ATOM 631 C CA . ASN A 1 84 ? 8.904 5.672 -17.403 1.00 61.78 84 ASN A CA 1
ATOM 632 C C . ASN A 1 84 ? 8.111 4.369 -17.477 1.00 61.78 84 ASN A C 1
ATOM 634 O O . ASN A 1 84 ? 7.413 4.003 -16.535 1.00 61.78 84 ASN A O 1
ATOM 638 N N . CYS A 1 85 ? 8.279 3.631 -18.573 1.00 73.44 85 CYS A N 1
ATOM 639 C CA . CYS A 1 85 ? 7.733 2.285 -18.753 1.00 73.44 85 CYS A CA 1
ATOM 640 C C . CYS A 1 85 ? 8.507 1.200 -17.999 1.00 73.44 85 CYS A C 1
ATOM 642 O O . CYS A 1 85 ? 8.780 0.122 -18.522 1.00 73.44 85 CYS A O 1
ATOM 644 N N . GLY A 1 86 ? 8.865 1.505 -16.754 1.00 76.75 86 GLY A N 1
ATOM 645 C CA . GLY A 1 86 ? 9.463 0.571 -15.815 1.00 76.75 86 GLY A CA 1
ATOM 646 C C . GLY A 1 86 ? 8.412 -0.017 -14.882 1.00 76.75 86 GLY A C 1
ATOM 647 O O . GLY A 1 86 ? 7.374 0.593 -14.623 1.00 76.75 86 GLY A O 1
ATOM 648 N N . VAL A 1 87 ? 8.704 -1.200 -14.348 1.00 82.75 87 VAL A N 1
ATOM 649 C CA . VAL A 1 87 ? 7.964 -1.726 -13.199 1.00 82.75 87 VAL A CA 1
ATOM 650 C C . VAL A 1 87 ? 8.125 -0.777 -12.011 1.00 82.75 87 VAL A C 1
ATOM 652 O O . VAL A 1 87 ? 9.211 -0.252 -11.767 1.00 82.75 87 VAL A O 1
ATOM 655 N N . MET A 1 88 ? 7.043 -0.552 -11.275 1.00 83.44 88 MET A N 1
ATOM 656 C CA . MET A 1 88 ? 7.035 0.286 -10.076 1.00 83.44 88 MET A CA 1
ATOM 657 C C . MET A 1 88 ? 6.320 -0.425 -8.924 1.00 83.44 88 MET A C 1
ATOM 659 O O . MET A 1 88 ? 5.385 -1.193 -9.180 1.00 83.44 88 MET A O 1
ATOM 663 N N . PRO A 1 89 ? 6.721 -0.174 -7.664 1.00 89.75 89 PRO A N 1
ATOM 664 C CA . PRO A 1 89 ? 5.954 -0.619 -6.512 1.00 89.75 89 PRO A CA 1
ATOM 665 C C . PRO A 1 89 ? 4.621 0.136 -6.444 1.00 89.75 89 PRO A C 1
ATOM 667 O O . PRO A 1 89 ? 4.535 1.328 -6.754 1.00 89.75 89 PRO A O 1
ATOM 670 N N . ALA A 1 90 ? 3.581 -0.566 -6.019 1.00 89.75 90 ALA A N 1
ATOM 671 C CA . ALA A 1 90 ? 2.245 -0.042 -5.807 1.00 89.75 90 ALA A CA 1
ATOM 672 C C . ALA A 1 90 ? 1.610 -0.700 -4.579 1.00 89.75 90 ALA A C 1
ATOM 674 O O . ALA A 1 90 ? 1.923 -1.835 -4.224 1.00 89.75 90 ALA A O 1
ATOM 675 N N . GLN A 1 91 ? 0.695 0.021 -3.941 1.00 94.19 91 GLN A N 1
ATOM 676 C CA . GLN A 1 91 ? -0.079 -0.446 -2.803 1.00 94.19 91 GLN A CA 1
ATOM 677 C C . GLN A 1 91 ? -1.580 -0.342 -3.081 1.00 94.19 91 GLN A C 1
ATOM 679 O O . GLN A 1 91 ? -2.066 0.645 -3.639 1.00 94.19 91 GLN A O 1
ATOM 684 N N . MET A 1 92 ? -2.328 -1.361 -2.663 1.00 95.12 92 MET A N 1
ATOM 685 C CA . MET A 1 92 ? -3.787 -1.355 -2.602 1.00 95.12 92 MET A CA 1
ATOM 686 C C . MET A 1 92 ? -4.230 -1.487 -1.152 1.00 95.12 92 MET A C 1
ATOM 688 O O . MET A 1 92 ? -3.902 -2.454 -0.474 1.00 95.12 92 MET A O 1
ATOM 692 N N . ASN A 1 93 ? -5.035 -0.538 -0.700 1.00 97.56 93 ASN A N 1
ATOM 693 C CA . ASN A 1 93 ? -5.624 -0.551 0.626 1.00 97.56 93 ASN A CA 1
ATOM 694 C C . ASN A 1 93 ? -7.000 -1.199 0.534 1.00 97.56 93 ASN A C 1
ATOM 696 O O . ASN A 1 93 ? -7.812 -0.805 -0.311 1.00 97.56 93 ASN A O 1
ATOM 700 N N . TYR A 1 94 ? -7.284 -2.165 1.397 1.00 97.81 94 TYR A N 1
ATOM 701 C CA . TYR A 1 94 ? -8.558 -2.874 1.377 1.00 97.81 94 TYR A CA 1
ATOM 702 C C . TYR A 1 94 ? -9.015 -3.287 2.777 1.00 97.81 94 TYR A C 1
ATOM 704 O O . TYR A 1 94 ? -8.221 -3.341 3.713 1.00 97.81 94 TYR A O 1
ATOM 712 N N . GLU A 1 95 ? -10.311 -3.550 2.914 1.00 98.12 95 GLU A N 1
ATOM 713 C CA . GLU A 1 95 ? -10.883 -4.262 4.054 1.00 98.12 95 GLU A CA 1
ATOM 714 C C . GLU A 1 95 ? -11.062 -5.737 3.686 1.00 98.12 95 GLU A C 1
ATOM 716 O O . GLU A 1 95 ? -11.572 -6.042 2.601 1.00 98.12 95 GLU A O 1
ATOM 721 N N . ASP A 1 96 ? -10.624 -6.634 4.569 1.00 97.62 96 ASP A N 1
ATOM 722 C CA . ASP A 1 96 ? -10.866 -8.075 4.449 1.00 97.62 96 ASP A CA 1
ATOM 723 C C . ASP A 1 96 ? -12.290 -8.454 4.898 1.00 97.62 96 ASP A C 1
ATOM 725 O O . ASP A 1 96 ? -13.059 -7.600 5.354 1.00 97.62 96 ASP A O 1
ATOM 729 N N . SER A 1 97 ? -12.671 -9.729 4.764 1.00 98.00 97 SER A N 1
ATOM 730 C CA . SER A 1 97 ? -14.013 -10.200 5.149 1.00 98.00 97 SER A CA 1
ATOM 731 C C . SER A 1 97 ? -14.315 -10.059 6.647 1.00 98.00 97 SER A C 1
ATOM 733 O O . SER A 1 97 ? -15.482 -9.983 7.033 1.00 98.00 97 SER A O 1
ATOM 735 N N . ASN A 1 98 ? -13.283 -9.946 7.488 1.00 96.94 98 ASN A N 1
ATOM 736 C CA . ASN A 1 98 ? -13.397 -9.699 8.927 1.00 96.94 98 ASN A CA 1
ATOM 737 C C . ASN A 1 98 ? -13.433 -8.198 9.263 1.00 96.94 98 ASN A C 1
ATOM 739 O O . ASN A 1 98 ? -13.536 -7.814 10.429 1.00 96.94 98 ASN A O 1
ATOM 743 N N . GLY A 1 99 ? -13.333 -7.333 8.252 1.00 96.38 99 GLY A N 1
ATOM 744 C CA . GLY A 1 99 ? -13.291 -5.890 8.404 1.00 96.38 99 GLY A CA 1
ATOM 745 C C . GLY A 1 99 ? -11.929 -5.350 8.840 1.00 96.38 99 GLY A C 1
ATOM 746 O O . GLY A 1 99 ? -11.855 -4.178 9.202 1.00 96.38 99 GLY A O 1
ATOM 747 N N . ASN A 1 100 ? -10.838 -6.116 8.808 1.00 97.50 100 ASN A N 1
ATOM 748 C CA . ASN A 1 100 ? -9.512 -5.552 9.072 1.00 97.50 100 ASN A CA 1
ATOM 749 C C . ASN A 1 100 ? -9.041 -4.734 7.874 1.00 97.50 100 ASN A C 1
ATOM 751 O O . ASN A 1 100 ? -9.269 -5.116 6.731 1.00 97.50 100 ASN A O 1
ATOM 755 N N . ILE A 1 101 ? -8.342 -3.628 8.130 1.00 98.25 101 ILE A N 1
ATOM 756 C CA . ILE A 1 101 ? -7.697 -2.848 7.070 1.00 98.25 101 ILE A CA 1
ATOM 757 C C . ILE A 1 101 ? -6.327 -3.458 6.783 1.00 98.25 101 ILE A C 1
ATOM 759 O O . ILE A 1 101 ? -5.533 -3.673 7.699 1.00 98.25 101 ILE A O 1
ATOM 763 N N . LYS A 1 102 ? -6.053 -3.707 5.507 1.00 98.00 102 LYS A N 1
ATOM 764 C CA . LYS A 1 102 ? -4.819 -4.300 4.996 1.00 98.00 102 LYS A CA 1
ATOM 765 C C . LYS A 1 102 ? -4.251 -3.434 3.875 1.00 98.00 102 LYS A C 1
ATOM 767 O O . LYS A 1 102 ? -4.993 -2.733 3.180 1.00 98.00 102 LYS A O 1
ATOM 772 N N . ILE A 1 103 ? -2.940 -3.507 3.691 1.00 97.50 103 ILE A N 1
ATOM 773 C CA . ILE A 1 103 ? -2.223 -2.888 2.577 1.00 97.50 103 ILE A CA 1
ATOM 774 C C . ILE A 1 103 ? -1.575 -4.018 1.779 1.00 97.50 103 ILE A C 1
ATOM 776 O O . ILE A 1 103 ? -0.716 -4.719 2.297 1.00 97.50 103 ILE A O 1
ATOM 780 N N . LEU A 1 104 ? -1.984 -4.216 0.528 1.00 95.38 104 LEU A N 1
ATOM 781 C CA . LEU A 1 104 ? -1.339 -5.148 -0.394 1.00 95.38 104 LEU A CA 1
ATOM 782 C C . LEU A 1 104 ? -0.278 -4.404 -1.200 1.00 95.38 104 LEU A C 1
ATOM 784 O O . LEU A 1 104 ? -0.632 -3.547 -2.007 1.00 95.38 104 LEU A O 1
ATOM 788 N N . GLU A 1 105 ? 0.990 -4.748 -1.020 1.00 93.75 105 GLU A N 1
ATOM 789 C CA . GLU A 1 105 ? 2.108 -4.248 -1.816 1.00 93.75 105 GLU A CA 1
ATOM 790 C C . GLU A 1 105 ? 2.421 -5.206 -2.971 1.00 93.75 105 GLU A C 1
ATOM 792 O O . GLU A 1 105 ? 2.530 -6.419 -2.787 1.00 93.75 105 GLU A O 1
ATOM 797 N N . TYR A 1 106 ? 2.549 -4.666 -4.179 1.00 91.12 106 TYR A N 1
ATOM 798 C CA . TYR A 1 106 ? 2.836 -5.412 -5.402 1.00 91.12 106 TYR A CA 1
ATOM 799 C C . TYR A 1 106 ? 3.643 -4.554 -6.380 1.00 91.12 106 TYR A C 1
ATOM 801 O O . TYR A 1 106 ? 3.797 -3.348 -6.198 1.00 91.12 106 TYR A O 1
ATOM 809 N N . VAL A 1 107 ? 4.152 -5.174 -7.442 1.00 88.19 107 VAL A N 1
ATOM 810 C CA . VAL A 1 107 ? 4.787 -4.465 -8.559 1.00 88.19 107 VAL A CA 1
ATOM 811 C C . VAL A 1 107 ? 3.844 -4.428 -9.753 1.00 88.19 107 VAL A C 1
ATOM 813 O O . VAL A 1 107 ? 3.142 -5.402 -10.030 1.00 88.19 107 VAL A O 1
ATOM 816 N N . MET A 1 108 ? 3.819 -3.310 -10.471 1.00 83.75 108 MET A N 1
ATOM 817 C CA . MET A 1 108 ? 3.001 -3.159 -11.673 1.00 83.75 108 MET A CA 1
ATOM 818 C C . MET A 1 108 ? 3.732 -2.410 -12.783 1.00 83.75 108 MET A C 1
ATOM 820 O O . MET A 1 108 ? 4.632 -1.611 -12.528 1.00 83.75 108 MET A O 1
ATOM 824 N N . LEU A 1 109 ? 3.295 -2.651 -14.019 1.00 81.12 109 LEU A N 1
ATOM 825 C CA . LEU A 1 109 ? 3.618 -1.830 -15.182 1.00 81.12 109 LEU A CA 1
ATOM 826 C C . LEU A 1 109 ? 2.555 -0.729 -15.345 1.00 81.12 109 LEU A C 1
ATOM 828 O O . LEU A 1 109 ? 1.360 -1.032 -15.267 1.00 81.12 109 LEU A O 1
ATOM 832 N N . PRO A 1 110 ? 2.950 0.532 -15.590 1.00 75.44 110 PRO A N 1
ATOM 833 C CA . PRO A 1 110 ? 2.016 1.601 -15.916 1.00 75.44 110 PRO A CA 1
ATOM 834 C C . PRO A 1 110 ? 1.203 1.307 -17.186 1.00 75.44 110 PRO A C 1
ATOM 836 O O . PRO A 1 110 ? 1.689 0.761 -18.173 1.00 75.44 110 PRO A O 1
ATOM 839 N N . ASN A 1 111 ? -0.059 1.720 -17.168 1.00 67.38 111 ASN A N 1
ATOM 840 C CA . ASN A 1 111 ? -1.088 1.421 -18.165 1.00 67.38 111 ASN A CA 1
ATOM 841 C C . ASN A 1 111 ? -1.001 2.245 -19.469 1.00 67.38 111 ASN A C 1
ATOM 843 O O . ASN A 1 111 ? -1.830 2.065 -20.356 1.00 67.38 111 ASN A O 1
ATOM 847 N N . ASN A 1 112 ? -0.012 3.132 -19.611 1.00 67.69 112 ASN A N 1
ATOM 848 C CA . ASN A 1 112 ? 0.236 3.941 -20.814 1.00 67.69 112 ASN A CA 1
ATOM 849 C C . ASN A 1 112 ? 1.528 3.552 -21.555 1.00 67.69 112 ASN A C 1
ATOM 851 O O . ASN A 1 112 ? 2.043 4.333 -22.355 1.00 67.69 112 ASN A O 1
ATOM 855 N N . CYS A 1 113 ? 2.040 2.351 -21.302 1.00 70.50 113 CYS A N 1
ATOM 856 C CA . CYS A 1 113 ? 3.213 1.827 -21.982 1.00 70.50 113 CYS A CA 1
ATOM 857 C C . CYS A 1 113 ? 2.826 1.124 -23.275 1.00 70.50 113 CYS A C 1
ATOM 859 O O . CYS A 1 113 ? 2.106 0.129 -23.268 1.00 70.50 113 CYS A O 1
ATOM 861 N N . THR A 1 114 ? 3.304 1.664 -24.393 1.00 67.94 114 THR A N 1
ATOM 862 C CA . THR A 1 114 ? 3.141 1.061 -25.717 1.00 67.94 114 THR A CA 1
ATOM 863 C C . THR A 1 114 ? 4.475 0.479 -26.163 1.00 67.94 114 THR A C 1
ATOM 865 O O . THR A 1 114 ? 5.532 1.016 -25.835 1.00 67.94 114 THR A O 1
ATOM 868 N N . ASN A 1 115 ? 4.433 -0.637 -26.887 1.00 60.59 115 ASN A N 1
ATOM 869 C CA . ASN A 1 115 ? 5.610 -1.148 -27.575 1.00 60.59 115 ASN A CA 1
ATOM 870 C C . ASN A 1 115 ? 5.802 -0.301 -28.841 1.00 60.59 115 ASN A C 1
ATOM 872 O O . ASN A 1 115 ? 5.082 -0.492 -29.820 1.00 60.59 115 ASN A O 1
ATOM 876 N N . SER A 1 116 ? 6.693 0.687 -28.801 1.00 61.88 116 SER A N 1
ATOM 877 C CA . SER A 1 116 ? 7.111 1.399 -30.008 1.00 61.88 116 SER A CA 1
ATOM 878 C C . SER A 1 116 ? 8.072 0.497 -30.784 1.00 61.88 116 SER A C 1
ATOM 880 O O . SER A 1 116 ? 9.236 0.375 -30.400 1.00 61.88 116 SER A O 1
ATOM 882 N N . HIS A 1 117 ? 7.553 -0.168 -31.818 1.00 51.75 117 HIS A N 1
ATOM 883 C CA . HIS A 1 117 ? 8.355 -0.817 -32.856 1.00 51.75 117 HIS A CA 1
ATOM 884 C C . HIS A 1 117 ? 9.052 0.216 -33.744 1.00 51.75 117 HIS A C 1
ATOM 886 O O . HIS A 1 117 ? 8.430 1.271 -34.010 1.00 51.75 117 HIS A O 1
#

Solvent-accessible surface area (backbone atoms only — not comparable to full-atom values): 7577 Å² total; per-residue (Å²): 141,78,97,73,80,81,84,78,80,75,101,70,78,88,76,74,72,77,82,78,71,92,55,51,58,79,38,93,80,50,8,64,60,46,48,52,49,52,55,50,46,39,52,51,25,54,76,67,79,44,68,79,52,51,78,41,76,68,55,94,89,66,84,77,68,72,65,40,83,75,48,62,64,56,56,83,76,31,96,66,47,86,78,48,83,47,77,40,74,38,40,38,35,28,25,28,84,88,63,49,57,36,31,41,35,42,76,44,70,61,94,85,63,73,89,82,127

Foldseek 3Di:
DDPPPPPDDDPDDPPPPPPPPPDLLPPPQCNVLVVVVQVVVQVVCVVVVADRAEEAEDDPPDDDQFPFWPDKRDLVPGPPSVDDQDKHKMWTWGAGPVRHIYIYIYIDGDPPDDPDD

pLDDT: mean 79.84, std 17.84, range [44.34, 98.25]

Mean predicted aligned error: 11.15 Å

InterPro domains:
  IPR021245 Pro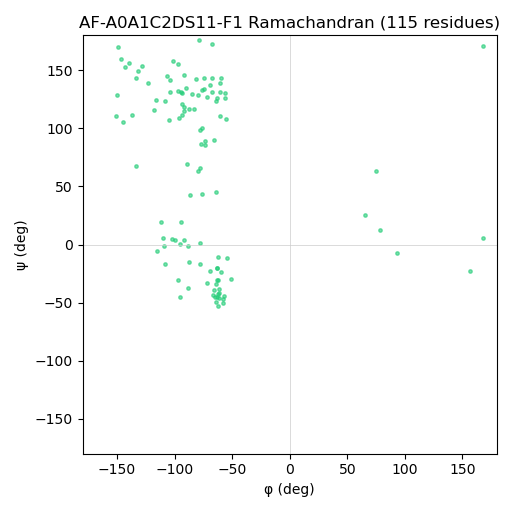tein of unknown function DUF2790 [PF10976] (53-113)

Sequence (117 aa):
MNKLASLSLALCFAFVTSFASADGRNDPVYGEMIRANEKSMEKYAQSKGKGQPEVIHYQYGFKADIAKVLGTTSAKGSRLAFGNCGVMPAQMNYEDSNGNIKILEYVMLPNNCTNSH

Radius of gyration: 21.13 Å; Cα contacts (8 Å, |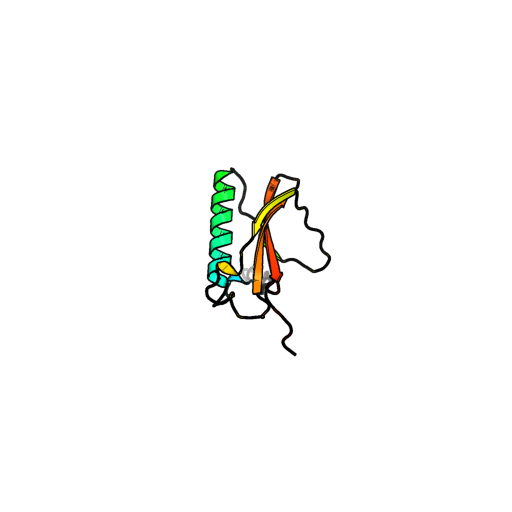Δi|>4): 146; chains: 1; bounding box: 49×39×78 Å